Protein AF-A0A132MRM2-F1 (afdb_monomer_lite)

pLDDT: mean 78.58, std 18.4, range [41.62, 96.88]

Foldseek 3Di:
DDPDPPPPDDDPPPPPPPPPVPFFFKWWDFPVRPGTDTHRDDDAQDWDADPVVNGTTGTHDIGD

Secondary structure (DSSP, 8-state):
-----------TT--------SS--EEEEETT-S-EEEESS--TT-EEEETTTTEEEEEEEEE-

Organism: NCBI:txid1469144

Radius of gyration: 17.97 Å; chains: 1; bounding box: 51×37×31 Å

Structure (mmCIF, N/CA/C/O backbone):
data_AF-A0A132MRM2-F1
#
_entry.id   AF-A0A132MRM2-F1
#
loop_
_atom_site.group_PDB
_atom_site.id
_atom_site.type_symbol
_atom_site.label_atom_id
_atom_site.label_alt_id
_atom_site.label_comp_id
_atom_site.label_asym_id
_atom_site.label_entity_id
_atom_site.label_seq_id
_atom_site.pdbx_PDB_ins_code
_atom_site.Cartn_x
_atom_site.Cartn_y
_atom_site.Cartn_z
_atom_site.occupancy
_atom_site.B_iso_or_equiv
_atom_site.auth_seq_id
_atom_site.auth_comp_id
_atom_site.auth_asym_id
_atom_site.auth_atom_id
_atom_site.pdbx_PDB_model_num
ATOM 1 N N . MET A 1 1 ? 39.623 10.385 16.297 1.00 41.62 1 MET A N 1
ATOM 2 C CA . MET A 1 1 ? 39.056 11.741 16.469 1.00 41.62 1 MET A CA 1
ATOM 3 C C . MET A 1 1 ? 37.733 11.842 15.709 1.00 41.62 1 MET A C 1
ATOM 5 O O . MET A 1 1 ? 37.724 11.573 14.522 1.00 41.62 1 MET A O 1
ATOM 9 N N . LYS A 1 2 ? 36.660 12.211 16.429 1.00 43.41 2 LYS A N 1
ATOM 10 C CA . LYS A 1 2 ? 35.395 12.860 16.007 1.00 43.41 2 LYS A CA 1
ATOM 11 C C . LYS A 1 2 ? 34.570 12.228 14.863 1.00 43.41 2 LYS A C 1
ATOM 13 O O . LYS A 1 2 ? 34.680 12.622 13.710 1.00 43.41 2 LYS A O 1
ATOM 18 N N . THR A 1 3 ? 33.612 11.370 15.227 1.00 47.34 3 THR A N 1
ATOM 19 C CA . THR A 1 3 ? 32.384 11.145 14.443 1.00 47.34 3 THR A CA 1
ATOM 20 C C . THR A 1 3 ? 31.463 12.354 14.609 1.00 47.34 3 THR A C 1
ATOM 22 O O . THR A 1 3 ? 30.832 12.537 15.653 1.00 47.34 3 THR A O 1
ATOM 25 N N . THR A 1 4 ? 31.418 13.227 13.609 1.00 54.12 4 THR A N 1
ATOM 26 C CA . THR A 1 4 ? 30.596 14.441 13.647 1.00 54.12 4 THR A CA 1
ATOM 27 C C . THR A 1 4 ? 29.144 14.096 13.317 1.00 54.12 4 THR A C 1
ATOM 29 O O . THR A 1 4 ? 28.716 14.160 12.168 1.00 54.12 4 THR A O 1
ATOM 32 N N . THR A 1 5 ? 28.358 13.736 14.331 1.00 56.47 5 THR A N 1
ATOM 33 C CA . THR A 1 5 ? 26.896 13.679 14.212 1.00 56.47 5 THR A CA 1
ATOM 34 C C . THR A 1 5 ? 26.376 15.103 14.031 1.00 56.47 5 THR A C 1
ATOM 36 O O . THR A 1 5 ? 26.277 15.869 14.992 1.00 56.47 5 THR A O 1
ATOM 39 N N . HIS A 1 6 ? 26.045 15.472 12.795 1.00 51.84 6 HIS A N 1
ATOM 40 C CA . HIS A 1 6 ? 25.432 16.755 12.462 1.00 51.84 6 HIS A CA 1
ATOM 41 C C . HIS A 1 6 ? 24.005 16.807 13.043 1.00 51.84 6 HIS A C 1
ATOM 43 O O . HIS A 1 6 ? 23.021 16.482 12.379 1.00 51.84 6 HIS A O 1
ATOM 49 N N . ARG A 1 7 ? 23.865 17.184 14.321 1.00 58.50 7 ARG A N 1
ATOM 50 C CA . ARG A 1 7 ? 22.553 17.469 14.919 1.00 58.50 7 ARG A CA 1
ATOM 51 C C . ARG A 1 7 ? 22.009 18.732 14.254 1.00 58.50 7 ARG A C 1
ATOM 53 O O . ARG A 1 7 ? 22.459 19.834 14.563 1.00 58.50 7 ARG A O 1
ATOM 60 N N . ARG A 1 8 ? 21.067 18.575 13.315 1.00 57.66 8 ARG A N 1
ATOM 61 C CA . ARG A 1 8 ? 20.343 19.700 12.702 1.00 57.66 8 ARG A CA 1
ATOM 62 C C . ARG A 1 8 ? 19.693 20.512 13.823 1.00 57.66 8 ARG A C 1
ATOM 64 O O . ARG A 1 8 ? 18.829 20.015 14.541 1.00 57.66 8 ARG A O 1
ATOM 71 N N . ARG A 1 9 ? 20.162 21.745 14.010 1.00 54.41 9 ARG A N 1
ATOM 72 C CA . ARG A 1 9 ? 19.653 22.681 15.014 1.00 54.41 9 ARG A CA 1
ATOM 73 C C . ARG A 1 9 ? 18.288 23.172 14.531 1.00 54.41 9 ARG A C 1
ATOM 75 O O . ARG A 1 9 ? 18.219 23.878 13.530 1.00 54.41 9 ARG A O 1
ATOM 82 N N . VAL A 1 10 ? 17.211 22.772 15.204 1.00 58.66 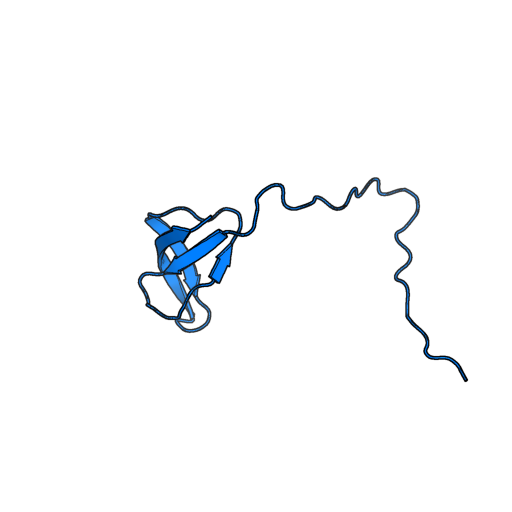10 VAL A N 1
ATOM 83 C CA . VAL A 1 10 ? 15.871 23.316 14.940 1.00 58.66 10 VAL A CA 1
ATOM 84 C C . VAL A 1 10 ? 15.865 24.787 15.394 1.00 58.66 10 VAL A C 1
ATOM 86 O O . VAL A 1 10 ? 16.224 25.048 16.546 1.00 58.66 10 VAL A O 1
ATOM 89 N N . PRO A 1 11 ? 15.528 25.760 14.528 1.00 55.53 11 PRO A N 1
ATOM 90 C CA . PRO A 1 11 ? 15.526 27.176 14.893 1.00 55.53 11 PRO A CA 1
ATOM 91 C C . PRO A 1 11 ? 14.539 27.475 16.034 1.00 55.53 11 PRO A C 1
ATOM 93 O O . PRO A 1 11 ? 13.352 27.159 15.935 1.00 55.53 11 PRO A O 1
ATOM 96 N N . ARG A 1 12 ? 15.033 28.115 17.107 1.00 53.72 12 ARG A N 1
ATOM 97 C CA . ARG A 1 12 ? 14.235 28.677 18.216 1.00 53.72 12 ARG A CA 1
ATOM 98 C C . ARG A 1 12 ? 13.341 29.801 17.671 1.00 53.72 12 ARG A C 1
ATOM 100 O O . ARG A 1 12 ? 13.816 30.922 17.572 1.00 53.72 12 ARG A O 1
ATOM 107 N N . ASN A 1 13 ? 12.127 29.462 17.227 1.00 53.69 13 ASN A N 1
ATOM 108 C CA . ASN A 1 13 ? 10.929 30.321 17.064 1.00 53.69 13 ASN A CA 1
ATOM 109 C C . ASN A 1 13 ? 9.908 29.771 16.052 1.00 53.69 13 ASN A C 1
ATOM 111 O O . ASN A 1 13 ? 8.853 30.369 15.869 1.00 53.69 13 ASN A O 1
ATOM 115 N N . ARG A 1 14 ? 10.147 28.612 15.425 1.00 52.81 14 ARG A N 1
ATOM 116 C CA . ARG A 1 14 ? 9.035 27.811 14.900 1.00 52.81 14 ARG A CA 1
ATOM 117 C C . ARG A 1 14 ? 8.567 26.901 16.022 1.00 52.81 14 ARG A C 1
ATOM 119 O O . ARG A 1 14 ? 9.276 25.959 16.366 1.00 52.81 14 ARG A O 1
ATOM 126 N N . THR A 1 15 ? 7.364 27.123 16.539 1.00 57.12 15 THR A N 1
ATOM 127 C CA . THR A 1 15 ? 6.598 26.103 17.273 1.00 57.12 15 THR A CA 1
ATOM 128 C C . THR A 1 15 ? 6.171 25.011 16.286 1.00 57.12 15 THR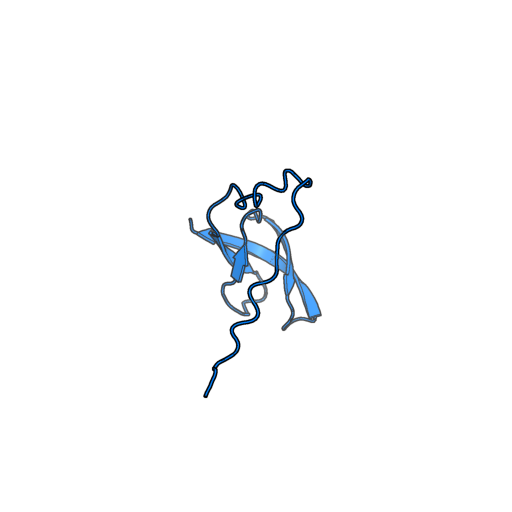 A C 1
ATOM 130 O O . THR A 1 15 ? 4.999 24.742 16.073 1.00 57.12 15 THR A O 1
ATOM 133 N N . GLY A 1 16 ? 7.143 24.413 15.598 1.00 55.09 16 GLY A N 1
ATOM 134 C CA . GLY A 1 16 ? 6.973 23.193 14.842 1.00 55.09 16 GLY A CA 1
ATOM 135 C C . GLY A 1 16 ? 7.069 22.064 15.842 1.00 55.09 16 GLY A C 1
ATOM 136 O O . GLY A 1 16 ? 8.072 21.353 15.865 1.00 55.09 16 GLY A O 1
ATOM 137 N N . THR A 1 17 ? 6.053 21.928 16.700 1.00 55.66 17 THR A N 1
ATOM 138 C CA . THR A 1 17 ? 5.751 20.622 17.278 1.00 55.66 17 THR A CA 1
ATOM 139 C C . THR A 1 17 ? 5.803 19.668 16.093 1.00 55.66 17 THR A C 1
ATOM 141 O O . THR A 1 17 ? 5.089 19.930 15.120 1.00 55.66 17 THR A O 1
ATOM 144 N N . PRO A 1 18 ? 6.692 18.657 16.070 1.00 55.72 18 PRO A N 1
ATOM 145 C CA . PRO A 1 18 ? 6.639 17.675 15.008 1.00 55.72 18 PRO A CA 1
ATOM 146 C C . PRO A 1 18 ? 5.205 17.170 15.026 1.00 55.72 18 PRO A C 1
ATOM 148 O O . PRO A 1 18 ? 4.765 16.632 16.045 1.00 55.72 18 PRO A O 1
ATOM 151 N N . VAL A 1 19 ? 4.454 17.470 13.962 1.00 58.84 19 VAL A N 1
ATOM 152 C CA . VAL A 1 19 ? 3.112 16.939 13.775 1.00 58.84 19 VAL A CA 1
ATOM 153 C C . VAL A 1 19 ? 3.364 15.452 13.683 1.00 58.84 19 VAL A C 1
ATOM 155 O O . VAL A 1 19 ? 3.772 14.943 12.642 1.00 58.84 19 VAL A O 1
ATOM 158 N N . ARG A 1 20 ? 3.263 14.769 14.828 1.00 58.56 20 ARG A N 1
ATOM 159 C CA . ARG A 1 20 ? 3.165 13.323 14.849 1.00 58.56 20 ARG A CA 1
ATOM 160 C C . ARG A 1 20 ? 2.004 13.066 13.901 1.00 58.56 20 ARG A C 1
ATOM 162 O O . ARG A 1 20 ? 0.936 13.623 14.174 1.00 58.56 20 ARG A O 1
ATOM 169 N N . PRO A 1 21 ? 2.202 12.362 12.773 1.00 56.84 21 PRO A N 1
ATOM 170 C CA . PRO A 1 21 ? 1.061 11.966 11.968 1.00 56.84 21 PRO A CA 1
ATOM 171 C C . PRO A 1 21 ? 0.093 11.308 12.951 1.00 56.84 21 PRO A C 1
ATOM 173 O O . PRO A 1 21 ? 0.469 10.379 13.664 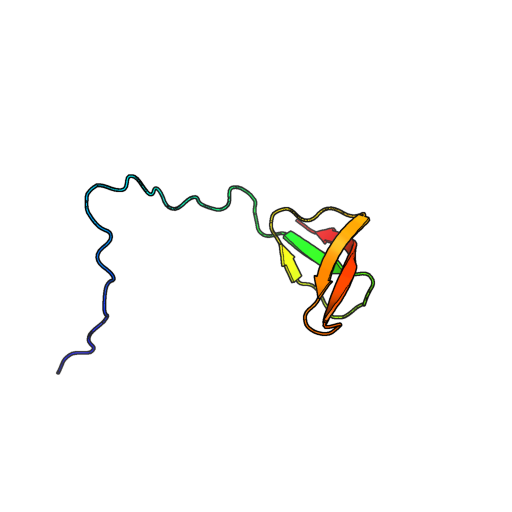1.00 56.84 21 PRO A O 1
ATOM 176 N N . SER A 1 22 ? -1.087 11.907 13.124 1.00 59.56 22 SER A N 1
ATOM 177 C CA . SER A 1 22 ? -1.996 11.564 14.226 1.00 59.56 22 SER A CA 1
ATOM 178 C C . SER A 1 22 ? -2.583 10.163 14.073 1.00 59.56 22 SER A C 1
ATOM 180 O O . SER A 1 22 ? -3.286 9.692 14.960 1.00 59.56 22 SER A O 1
ATOM 182 N N . SER A 1 23 ? -2.305 9.507 12.946 1.00 62.31 23 SER A N 1
ATOM 183 C CA . SER A 1 23 ? -2.835 8.205 12.586 1.00 62.31 23 SER A CA 1
ATOM 184 C C . SER A 1 23 ? -1.709 7.168 12.595 1.00 62.31 23 SER A C 1
ATOM 186 O O . SER A 1 23 ? -0.654 7.420 11.999 1.00 62.31 23 SER A O 1
ATOM 188 N N . PRO A 1 24 ? -1.897 6.013 13.263 1.00 75.94 24 PRO A N 1
ATOM 189 C CA . PRO A 1 24 ? -0.979 4.892 13.118 1.00 75.94 24 PRO A CA 1
ATOM 190 C C . PRO A 1 24 ? -0.881 4.519 11.634 1.00 75.94 24 PRO A C 1
ATOM 192 O O . PRO A 1 24 ? -1.872 4.554 10.907 1.00 75.94 24 PRO A O 1
ATOM 195 N N . LEU A 1 25 ? 0.331 4.215 11.164 1.00 84.50 25 LEU A N 1
ATOM 196 C CA . LEU A 1 25 ? 0.535 3.771 9.786 1.00 84.50 25 LEU A CA 1
ATOM 197 C C . LEU A 1 25 ? -0.146 2.417 9.590 1.00 84.50 25 LEU A C 1
ATOM 199 O O . LEU A 1 25 ? 0.326 1.425 10.151 1.00 84.50 25 LEU A O 1
ATOM 203 N N . ARG A 1 26 ? -1.186 2.391 8.760 1.00 89.38 26 ARG A N 1
ATOM 204 C CA . ARG A 1 26 ? -1.955 1.195 8.416 1.00 89.38 26 ARG A CA 1
ATOM 205 C C . ARG A 1 26 ? -1.283 0.451 7.277 1.00 89.38 26 ARG A C 1
ATOM 207 O O . ARG A 1 26 ? -0.611 1.071 6.449 1.00 89.38 26 ARG A O 1
ATOM 214 N N . ARG A 1 27 ? -1.446 -0.869 7.212 1.00 93.50 27 ARG A N 1
ATOM 215 C CA . ARG A 1 27 ? -1.015 -1.646 6.043 1.00 93.50 27 ARG A CA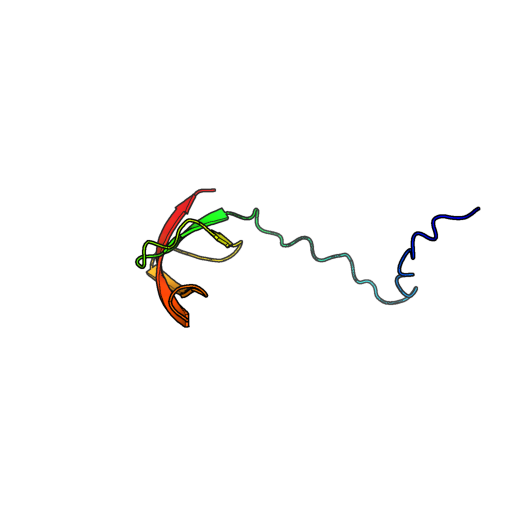 1
ATOM 216 C C . ARG A 1 27 ? -2.122 -1.595 5.004 1.00 93.50 27 ARG A C 1
ATOM 218 O O . ARG A 1 27 ? -3.279 -1.823 5.324 1.00 93.50 27 ARG A O 1
ATOM 225 N N . VAL A 1 28 ? -1.776 -1.286 3.765 1.00 94.50 28 VAL A N 1
ATOM 226 C CA . VAL A 1 28 ? -2.741 -1.086 2.683 1.00 94.50 28 VAL A CA 1
ATOM 227 C C . VAL A 1 28 ? -2.386 -1.975 1.503 1.00 94.50 28 VAL A C 1
ATOM 229 O O . VAL A 1 28 ? -1.251 -1.935 1.024 1.00 94.50 28 VAL A O 1
ATOM 232 N N . LEU A 1 29 ? -3.359 -2.749 1.025 1.00 95.19 29 LEU A N 1
ATOM 233 C CA . LEU A 1 29 ? -3.247 -3.564 -0.180 1.00 95.19 29 LEU A CA 1
ATOM 234 C C . LEU A 1 29 ? -3.943 -2.868 -1.347 1.00 95.19 29 LEU A C 1
ATOM 236 O O . LEU A 1 29 ? -5.101 -2.444 -1.258 1.00 95.19 29 LEU A O 1
ATOM 240 N N . ARG A 1 30 ? -3.228 -2.792 -2.465 1.00 95.75 30 ARG A N 1
ATOM 241 C CA . ARG A 1 30 ? -3.706 -2.230 -3.730 1.00 95.75 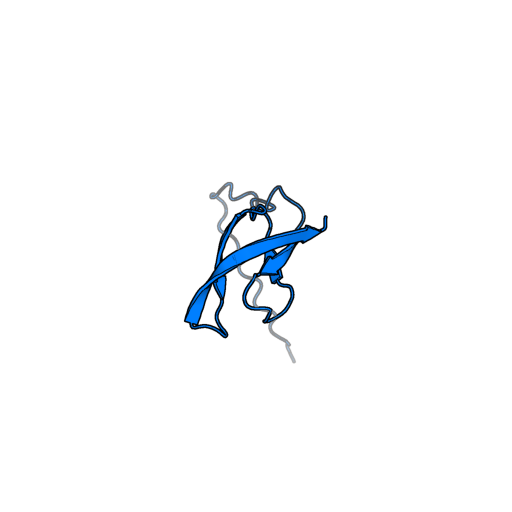30 ARG A CA 1
ATOM 242 C C . ARG A 1 30 ? -4.165 -3.345 -4.666 1.00 95.75 30 ARG A C 1
ATOM 244 O O . ARG A 1 30 ? -3.602 -4.436 -4.651 1.00 95.75 30 ARG A O 1
ATOM 251 N N . ALA A 1 31 ? -5.125 -3.038 -5.533 1.00 96.12 31 ALA A N 1
ATOM 252 C CA . ALA A 1 31 ? -5.674 -3.950 -6.535 1.00 96.12 31 ALA A CA 1
ATOM 253 C C . ALA A 1 31 ? -4.618 -4.475 -7.520 1.00 96.12 31 ALA A C 1
ATOM 255 O O . ALA A 1 31 ? -4.780 -5.565 -8.054 1.00 96.12 31 ALA A O 1
ATOM 256 N N . CYS A 1 32 ? -3.535 -3.721 -7.743 1.00 94.88 32 CYS A N 1
ATOM 257 C CA . CYS A 1 32 ? -2.438 -4.140 -8.613 1.00 94.88 32 CYS A CA 1
ATOM 258 C C . CYS A 1 32 ? -1.603 -5.300 -8.047 1.00 94.88 32 CYS A C 1
ATOM 260 O O . CYS A 1 32 ? -0.835 -5.898 -8.788 1.00 94.88 32 CYS A O 1
ATOM 262 N N . GLY A 1 33 ? -1.721 -5.630 -6.755 1.00 93.06 33 GLY A N 1
ATOM 263 C CA . GLY A 1 33 ? -1.026 -6.779 -6.167 1.00 93.06 33 GLY A CA 1
ATOM 264 C C . GLY A 1 33 ? 0.479 -6.594 -5.926 1.00 93.06 33 GLY A C 1
ATOM 265 O O . GLY A 1 33 ? 1.107 -7.505 -5.395 1.00 93.06 33 GLY A O 1
ATOM 266 N N . HIS A 1 34 ? 1.048 -5.417 -6.215 1.00 92.00 34 HIS A N 1
ATOM 267 C CA . HIS A 1 34 ? 2.449 -5.037 -5.947 1.00 92.00 34 HIS A CA 1
ATOM 268 C C . HIS A 1 34 ? 2.743 -4.795 -4.451 1.00 92.00 34 HIS A C 1
ATOM 270 O O . HIS A 1 34 ? 3.332 -3.794 -4.044 1.00 92.00 34 HIS A O 1
ATOM 276 N N . GLY A 1 35 ? 2.240 -5.674 -3.590 1.00 88.88 35 GLY A N 1
ATOM 277 C CA . GLY A 1 35 ? 2.527 -5.673 -2.164 1.00 88.88 35 GLY A CA 1
ATOM 278 C C . GLY A 1 35 ? 1.767 -4.651 -1.314 1.00 88.88 35 GLY A C 1
ATOM 279 O O . GLY A 1 35 ? 0.994 -3.806 -1.780 1.00 88.88 35 GLY A O 1
ATOM 280 N N . TRP A 1 36 ? 2.011 -4.786 -0.012 1.00 91.19 36 TRP A N 1
ATOM 281 C CA . TRP A 1 36 ? 1.452 -3.956 1.045 1.00 91.19 36 TRP A CA 1
ATOM 282 C C . TRP A 1 36 ? 2.289 -2.697 1.243 1.00 91.19 36 TRP A C 1
ATOM 284 O O . TRP A 1 36 ? 3.505 -2.785 1.413 1.00 91.19 36 TRP A O 1
ATOM 294 N N . ILE A 1 37 ? 1.638 -1.540 1.314 1.00 90.94 37 ILE A N 1
ATOM 295 C CA . ILE A 1 37 ? 2.293 -0.287 1.706 1.00 90.94 37 ILE A CA 1
ATOM 296 C C . ILE A 1 37 ? 1.853 0.153 3.094 1.00 90.94 37 ILE A C 1
ATOM 298 O O . ILE A 1 37 ? 0.882 -0.363 3.643 1.00 90.94 37 ILE A O 1
ATOM 302 N N . ARG A 1 38 ? 2.571 1.121 3.662 1.00 90.31 38 ARG A N 1
ATOM 303 C CA . ARG A 1 38 ? 2.203 1.751 4.927 1.00 90.31 38 ARG A CA 1
ATOM 304 C C . ARG A 1 38 ? 1.666 3.144 4.657 1.00 90.31 38 ARG A C 1
ATOM 306 O O . ARG A 1 38 ? 2.434 3.994 4.223 1.00 90.31 38 ARG A O 1
ATOM 313 N N . GLU A 1 39 ? 0.389 3.368 4.938 1.00 87.44 39 GLU A N 1
ATOM 314 C CA . GLU A 1 39 ? -0.250 4.666 4.729 1.00 87.44 39 GLU A CA 1
ATOM 315 C C . GLU A 1 39 ? -1.196 5.011 5.884 1.00 87.44 39 GLU A C 1
ATOM 317 O O . GLU A 1 39 ? -1.879 4.146 6.426 1.00 87.44 39 GLU A O 1
ATOM 322 N N . GLY A 1 40 ? -1.204 6.274 6.309 1.00 87.69 40 GLY A N 1
ATOM 323 C CA . GLY A 1 40 ? -1.962 6.713 7.488 1.00 87.69 40 GLY A CA 1
ATOM 324 C C . GLY A 1 40 ? -3.412 7.100 7.191 1.00 87.69 40 GLY A C 1
ATOM 325 O O . GLY A 1 40 ? -4.255 7.049 8.083 1.00 87.69 40 GLY A O 1
ATOM 326 N N . TYR A 1 41 ? -3.709 7.494 5.951 1.00 86.31 41 TYR A N 1
ATOM 327 C CA . TYR A 1 41 ? -4.997 8.088 5.570 1.00 86.31 41 TYR A CA 1
ATOM 328 C C . TYR A 1 41 ? -5.787 7.285 4.531 1.00 86.31 41 TYR A C 1
ATOM 330 O O . TYR A 1 41 ? -6.957 7.593 4.318 1.00 86.31 41 TYR A O 1
ATOM 338 N N . ALA A 1 42 ? -5.189 6.258 3.924 1.00 89.25 42 ALA A N 1
ATOM 339 C CA . ALA A 1 42 ? -5.832 5.488 2.866 1.00 89.25 42 ALA A CA 1
ATOM 340 C C . ALA A 1 42 ? -7.047 4.690 3.364 1.00 89.25 42 ALA A C 1
ATOM 342 O O . ALA A 1 42 ? -7.038 4.096 4.450 1.00 89.25 42 ALA A O 1
ATOM 343 N N . ARG A 1 43 ? -8.086 4.646 2.529 1.00 91.50 43 ARG A N 1
ATOM 344 C CA . ARG A 1 43 ? -9.337 3.914 2.749 1.00 91.50 43 ARG A CA 1
ATOM 345 C C . ARG A 1 43 ? -9.614 2.954 1.598 1.00 91.50 43 ARG A C 1
ATOM 347 O O . ARG A 1 43 ? -9.223 3.196 0.459 1.00 91.50 43 ARG A O 1
ATOM 354 N N . VAL A 1 44 ? -10.338 1.870 1.884 1.00 94.38 44 VAL A N 1
ATOM 355 C CA . VAL A 1 44 ? -10.795 0.935 0.844 1.00 94.38 44 VAL A CA 1
ATOM 356 C C . VAL A 1 44 ? -11.637 1.680 -0.194 1.00 94.38 44 VAL A C 1
ATOM 358 O O . VAL A 1 44 ? -12.548 2.431 0.150 1.00 94.38 44 VAL A O 1
ATOM 361 N N . GLY A 1 45 ? -11.322 1.462 -1.470 1.00 94.12 45 GLY A N 1
ATOM 362 C CA . GLY A 1 45 ? -11.983 2.085 -2.611 1.00 94.12 45 GLY A CA 1
ATOM 363 C C . GLY A 1 45 ? -11.301 3.342 -3.156 1.00 94.12 45 GLY A C 1
ATOM 364 O O . GLY A 1 45 ? -11.619 3.704 -4.290 1.00 94.12 45 GLY A O 1
ATOM 365 N N . GLU A 1 46 ? -10.374 3.962 -2.417 1.00 94.00 46 GLU A N 1
ATOM 366 C CA . GLU A 1 46 ? -9.584 5.109 -2.890 1.00 94.00 46 GLU A CA 1
ATOM 367 C C . GLU A 1 46 ? -8.533 4.695 -3.924 1.00 94.00 46 GLU A C 1
ATOM 369 O O . GLU A 1 46 ? -8.148 3.531 -4.005 1.00 94.00 46 GLU A O 1
ATOM 374 N N . TRP A 1 47 ? -8.057 5.655 -4.714 1.00 94.50 47 TRP A N 1
ATOM 375 C CA . TRP A 1 47 ? -6.987 5.450 -5.687 1.00 94.50 47 TRP A CA 1
ATOM 376 C C . TRP A 1 47 ? -5.696 6.052 -5.154 1.00 94.50 47 TRP A C 1
ATOM 378 O O . TRP A 1 47 ? -5.646 7.239 -4.841 1.00 94.50 47 TRP A O 1
ATOM 388 N N . ILE A 1 48 ? -4.656 5.230 -5.053 1.00 92.62 48 ILE A N 1
ATOM 389 C CA . ILE A 1 48 ? -3.352 5.640 -4.534 1.00 92.62 48 ILE A CA 1
ATOM 390 C C . ILE A 1 48 ? -2.245 5.266 -5.510 1.00 92.62 48 ILE A C 1
ATOM 392 O O . ILE A 1 48 ? -2.344 4.271 -6.228 1.00 92.62 48 ILE A O 1
ATOM 396 N N . TRP A 1 49 ? -1.187 6.069 -5.536 1.00 93.12 49 TRP A N 1
ATOM 397 C CA . TRP A 1 49 ? -0.061 5.853 -6.435 1.00 93.12 49 TRP A CA 1
ATOM 398 C C . TRP A 1 49 ? 0.669 4.532 -6.136 1.00 93.12 49 TRP A C 1
ATOM 400 O O . TRP A 1 49 ? 0.844 4.125 -4.980 1.00 93.12 49 TRP A O 1
ATOM 410 N N . CYS A 1 50 ? 1.097 3.846 -7.190 1.00 92.94 50 CYS A N 1
ATOM 411 C CA . CYS A 1 50 ? 1.937 2.663 -7.122 1.00 92.94 50 CYS A CA 1
ATOM 412 C C . CYS A 1 50 ? 3.169 2.853 -8.003 1.00 92.94 50 CYS A C 1
ATOM 414 O O . CYS A 1 50 ? 3.052 2.897 -9.224 1.00 92.94 50 CYS A O 1
ATOM 416 N N . ASP A 1 51 ? 4.351 2.904 -7.385 1.00 90.44 51 ASP A N 1
ATOM 417 C CA . ASP A 1 51 ? 5.616 3.105 -8.103 1.00 90.44 51 ASP A CA 1
ATOM 418 C C . ASP A 1 51 ? 5.953 1.959 -9.066 1.00 90.44 51 ASP A C 1
ATOM 420 O O . ASP A 1 51 ? 6.542 2.200 -10.112 1.00 90.44 51 ASP A O 1
ATOM 424 N N . GLU A 1 52 ? 5.533 0.727 -8.760 1.00 93.06 52 GLU A N 1
ATOM 425 C CA . GLU A 1 52 ? 5.741 -0.430 -9.645 1.00 93.06 52 GLU A CA 1
ATOM 426 C C . GLU A 1 52 ? 4.850 -0.383 -10.894 1.00 93.06 52 GLU A C 1
ATOM 428 O O . GLU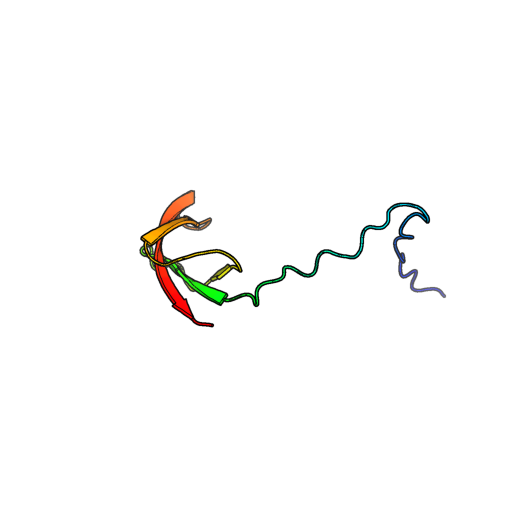 A 1 52 ? 5.282 -0.773 -11.974 1.00 93.06 52 GLU A O 1
ATOM 433 N N . CYS A 1 53 ? 3.621 0.134 -10.775 1.00 92.75 53 CYS A N 1
ATOM 434 C CA . CYS A 1 53 ? 2.756 0.379 -11.934 1.00 92.75 53 CYS A CA 1
ATOM 435 C C . CYS A 1 53 ? 3.107 1.675 -12.673 1.00 92.75 53 CYS A C 1
ATOM 437 O O . CYS A 1 53 ? 2.695 1.835 -13.817 1.00 92.75 53 CYS A O 1
ATOM 439 N N . ALA A 1 54 ? 3.783 2.610 -11.997 1.00 95.19 54 ALA A N 1
ATOM 440 C CA . ALA A 1 54 ? 3.832 4.020 -12.375 1.00 95.19 54 ALA A CA 1
ATOM 441 C C . ALA A 1 54 ? 2.428 4.603 -12.660 1.00 95.19 54 ALA A C 1
ATOM 443 O O . ALA A 1 54 ? 2.252 5.402 -13.579 1.00 95.19 54 ALA A O 1
ATOM 444 N N . ASP A 1 55 ? 1.429 4.172 -11.881 1.00 95.12 55 ASP A N 1
ATOM 445 C CA . ASP A 1 55 ? 0.023 4.551 -12.048 1.00 95.12 55 ASP A CA 1
ATOM 446 C C . ASP A 1 55 ? -0.744 4.464 -10.716 1.00 95.12 55 ASP A C 1
ATOM 448 O O . ASP A 1 55 ? -0.251 3.937 -9.710 1.00 95.12 55 ASP A O 1
ATOM 452 N N . PHE A 1 56 ? -1.973 4.976 -10.699 1.00 93.06 56 PHE A N 1
ATOM 453 C CA . PHE A 1 56 ? -2.893 4.853 -9.580 1.00 93.06 56 PHE A CA 1
ATOM 454 C C . PHE A 1 56 ? -3.541 3.468 -9.539 1.00 93.06 56 PHE A C 1
ATOM 456 O O . PHE A 1 56 ? -4.117 2.985 -10.509 1.00 93.06 56 PHE A O 1
ATOM 463 N N . ALA A 1 57 ? -3.531 2.852 -8.361 1.00 95.06 57 ALA A N 1
ATOM 464 C CA . ALA A 1 57 ? -4.202 1.592 -8.092 1.00 95.06 57 ALA A CA 1
ATOM 465 C C . ALA A 1 57 ? -5.246 1.765 -6.989 1.00 95.06 57 ALA A C 1
ATOM 467 O O . ALA A 1 57 ? -5.038 2.475 -6.001 1.00 95.06 57 ALA A O 1
ATOM 468 N N . ARG A 1 58 ? -6.378 1.078 -7.142 1.00 96.62 58 ARG A N 1
ATOM 469 C CA . ARG A 1 58 ? -7.461 1.117 -6.162 1.00 96.62 58 ARG A CA 1
ATOM 470 C C . ARG A 1 58 ? -7.078 0.351 -4.897 1.00 96.62 58 ARG A C 1
ATOM 472 O O . ARG A 1 58 ? -6.582 -0.768 -4.982 1.00 96.62 58 ARG A O 1
ATOM 479 N N . VAL A 1 59 ? -7.337 0.911 -3.726 1.00 95.75 59 VAL A N 1
ATOM 480 C CA . VAL A 1 59 ? -7.172 0.230 -2.440 1.00 95.75 59 VAL A CA 1
ATOM 481 C C . VAL A 1 59 ? -8.274 -0.807 -2.275 1.00 95.75 59 VAL A C 1
ATOM 483 O O . VAL A 1 59 ? -9.457 -0.482 -2.390 1.00 95.75 59 VAL A O 1
ATOM 486 N N . ILE A 1 60 ? -7.891 -2.044 -1.968 1.00 96.88 60 ILE A N 1
ATOM 487 C CA . ILE A 1 60 ? -8.829 -3.159 -1.771 1.00 96.88 60 ILE A CA 1
ATOM 488 C C . ILE A 1 60 ? -8.887 -3.639 -0.321 1.00 96.88 60 ILE A C 1
ATOM 490 O O . ILE A 1 60 ? -9.911 -4.176 0.088 1.00 96.88 60 ILE A O 1
ATOM 494 N N . GLN A 1 61 ? -7.835 -3.411 0.471 1.00 95.81 61 GLN A N 1
ATOM 495 C CA . GLN A 1 61 ? -7.782 -3.829 1.874 1.00 95.81 61 GLN A CA 1
ATOM 496 C C . GLN A 1 61 ? -6.921 -2.867 2.696 1.00 95.81 61 GLN A C 1
ATOM 498 O O . GLN A 1 61 ? -5.928 -2.333 2.200 1.00 95.81 61 GLN A O 1
ATOM 503 N N . VAL A 1 62 ? -7.308 -2.657 3.954 1.00 94.06 62 VAL A N 1
ATOM 504 C CA . VAL A 1 62 ? -6.565 -1.874 4.949 1.00 94.06 62 VAL A CA 1
ATOM 505 C C . VAL A 1 62 ? -6.541 -2.665 6.261 1.00 94.06 62 VAL A C 1
ATOM 507 O O . VAL A 1 62 ? -7.585 -3.149 6.689 1.00 94.06 62 VAL A O 1
ATOM 510 N N . GLU A 1 63 ? -5.370 -2.792 6.884 1.00 92.12 63 GLU A N 1
ATOM 511 C CA . GLU A 1 63 ? -5.151 -3.421 8.196 1.00 92.12 63 GLU A CA 1
ATOM 512 C C . GLU A 1 63 ? -4.584 -2.380 9.179 1.00 92.12 63 GLU A C 1
ATOM 514 O O . GLU A 1 63 ? -3.671 -1.627 8.816 1.00 92.12 63 GLU A O 1
ATOM 519 N N . GLU A 1 64 ? -5.128 -2.321 10.401 1.00 79.62 64 GLU A N 1
ATOM 520 C CA . GLU A 1 64 ? -4.700 -1.415 11.489 1.00 79.62 64 GLU A CA 1
ATOM 521 C C . GLU A 1 64 ? -3.625 -2.023 12.396 1.00 79.62 64 GLU A C 1
ATOM 523 O O . GLU A 1 64 ? -3.689 -3.243 12.673 1.00 79.62 64 GLU A O 1
#

Sequence (64 aa):
MKTTTHRRRVPRNRTGTPVRPSSPLRRVLRACGHGWIREGYARVGEWIWCDECADFARVIQVEE